Protein AF-A0A2M7AFJ8-F1 (afdb_monomer)

Structure (mmCIF, N/CA/C/O backbone):
data_AF-A0A2M7AFJ8-F1
#
_entry.id   AF-A0A2M7AFJ8-F1
#
loop_
_atom_site.group_PDB
_atom_site.id
_atom_site.type_symbol
_atom_site.label_atom_id
_atom_site.label_alt_id
_atom_site.label_comp_id
_atom_site.label_asym_id
_atom_site.label_entity_id
_atom_site.label_seq_id
_atom_site.pdbx_PDB_ins_code
_atom_site.Cartn_x
_atom_site.Cartn_y
_atom_site.Cartn_z
_atom_site.occupancy
_atom_site.B_iso_or_equiv
_atom_site.auth_seq_id
_atom_site.auth_comp_id
_atom_site.auth_asym_id
_atom_site.auth_atom_id
_atom_site.pdbx_PDB_model_num
ATOM 1 N N . MET A 1 1 ? 17.299 37.503 -51.288 1.00 49.75 1 MET A N 1
ATOM 2 C CA . MET A 1 1 ? 16.424 36.704 -50.391 1.00 49.75 1 MET A CA 1
ATOM 3 C C . MET A 1 1 ? 17.093 35.383 -49.958 1.00 49.75 1 MET A C 1
ATOM 5 O O . MET A 1 1 ? 16.537 34.314 -50.177 1.00 49.75 1 MET A O 1
ATOM 9 N N . ARG A 1 2 ? 18.296 35.423 -49.354 1.00 49.34 2 ARG A N 1
ATOM 10 C CA . ARG A 1 2 ? 19.061 34.216 -48.947 1.00 49.34 2 ARG A CA 1
ATOM 11 C C . ARG A 1 2 ? 19.264 34.057 -47.425 1.00 49.34 2 ARG A C 1
ATOM 13 O O . ARG A 1 2 ? 19.725 33.006 -47.011 1.00 49.34 2 ARG A O 1
ATOM 20 N N . GLY A 1 3 ? 18.865 35.042 -46.607 1.00 46.88 3 GLY A N 1
ATOM 21 C CA . GLY A 1 3 ? 19.026 35.018 -45.139 1.00 46.88 3 GLY A CA 1
ATOM 22 C C . GLY A 1 3 ? 17.812 34.535 -44.329 1.00 46.88 3 GLY A C 1
ATOM 23 O O . GLY A 1 3 ? 17.947 34.255 -43.146 1.00 46.88 3 GLY A O 1
ATOM 24 N N . LEU A 1 4 ? 16.628 34.401 -44.946 1.00 50.09 4 LEU A N 1
ATOM 25 C CA . LEU A 1 4 ? 15.419 33.954 -44.232 1.00 50.09 4 LEU A CA 1
ATOM 26 C C . LEU A 1 4 ? 15.397 32.429 -44.028 1.00 50.09 4 LEU A C 1
ATOM 28 O O . LEU A 1 4 ? 14.921 31.937 -43.012 1.00 50.09 4 LEU A O 1
ATOM 32 N N . LYS A 1 5 ? 15.970 31.675 -44.978 1.00 52.50 5 LYS A N 1
ATOM 33 C CA . LYS A 1 5 ? 16.019 30.204 -44.931 1.00 52.50 5 LYS A CA 1
ATOM 34 C C . LYS A 1 5 ? 17.071 29.683 -43.947 1.00 52.50 5 LYS A C 1
ATOM 36 O O . LYS A 1 5 ? 16.844 28.667 -43.305 1.00 52.50 5 LYS A O 1
ATOM 41 N N . THR A 1 6 ? 18.191 30.390 -43.795 1.00 55.41 6 THR A N 1
ATOM 42 C CA . THR A 1 6 ? 19.265 30.015 -42.861 1.00 55.41 6 THR A CA 1
ATOM 43 C C . THR A 1 6 ? 18.889 30.307 -41.409 1.00 55.41 6 THR A C 1
ATOM 45 O O . THR A 1 6 ? 19.220 29.520 -40.529 1.00 55.41 6 THR A O 1
ATOM 48 N N . SER A 1 7 ? 18.127 31.377 -41.159 1.00 54.97 7 SER A N 1
ATOM 49 C CA . SER A 1 7 ? 17.606 31.700 -39.825 1.00 54.97 7 SER A CA 1
ATOM 50 C C . SER A 1 7 ? 16.529 30.706 -39.359 1.00 54.97 7 SER A C 1
ATOM 52 O O . SER A 1 7 ? 16.523 30.314 -38.195 1.00 54.97 7 SER A O 1
ATOM 54 N N . PHE A 1 8 ? 15.690 30.204 -40.275 1.00 55.41 8 PHE A N 1
ATOM 55 C CA . PHE A 1 8 ? 14.671 29.194 -39.955 1.00 55.41 8 PHE A CA 1
ATOM 56 C C . PHE A 1 8 ? 15.277 27.818 -39.619 1.00 55.41 8 PHE A C 1
ATOM 58 O O . PHE A 1 8 ? 14.799 27.127 -38.723 1.00 55.41 8 PHE A O 1
ATOM 65 N N . ILE A 1 9 ? 16.374 27.444 -40.289 1.00 61.38 9 ILE A N 1
ATOM 66 C CA . ILE A 1 9 ? 17.113 26.200 -40.009 1.00 61.38 9 ILE A CA 1
ATOM 67 C C . ILE A 1 9 ? 17.796 26.260 -38.633 1.00 61.38 9 ILE A C 1
ATOM 69 O O . ILE A 1 9 ? 17.817 25.261 -37.918 1.00 61.38 9 ILE A O 1
ATOM 73 N N . LEU A 1 10 ? 18.291 27.433 -38.221 1.00 58.56 10 LEU A N 1
ATOM 74 C CA . LEU A 1 10 ? 18.936 27.605 -36.916 1.00 58.56 10 LEU A CA 1
ATOM 75 C C . LEU A 1 10 ? 17.944 27.457 -35.744 1.00 58.56 10 LEU A C 1
ATOM 77 O O . LEU A 1 10 ? 18.293 26.889 -34.714 1.00 58.56 10 LEU A O 1
ATOM 81 N N . ILE A 1 11 ? 16.700 27.919 -35.917 1.00 63.09 11 ILE A N 1
ATOM 82 C CA . ILE A 1 11 ? 15.635 27.823 -34.900 1.00 63.09 11 ILE A CA 1
ATOM 83 C C . ILE A 1 11 ? 15.147 26.379 -34.729 1.00 63.09 11 ILE A C 1
ATOM 85 O O . ILE A 1 11 ? 14.912 25.941 -33.606 1.00 63.09 11 ILE A O 1
ATOM 89 N N . ILE A 1 12 ? 15.052 25.612 -35.819 1.00 61.81 12 ILE A N 1
ATOM 90 C CA . ILE A 1 12 ? 14.662 24.194 -35.767 1.00 61.81 12 ILE A CA 1
ATOM 91 C C . ILE A 1 12 ? 15.733 23.350 -35.061 1.00 61.81 12 ILE A C 1
ATOM 93 O O . ILE A 1 12 ? 15.396 22.487 -34.255 1.00 61.81 12 ILE A O 1
ATOM 97 N N . ILE A 1 13 ? 17.018 23.632 -35.298 1.00 62.34 13 ILE A N 1
ATOM 98 C CA . ILE A 1 13 ? 18.123 22.950 -34.605 1.00 62.34 13 ILE A CA 1
ATOM 99 C C . ILE A 1 13 ? 18.127 23.287 -33.105 1.00 62.34 13 ILE A C 1
ATOM 101 O O . ILE A 1 13 ? 18.350 22.401 -32.283 1.00 62.34 13 ILE A O 1
ATOM 105 N N . LEU A 1 14 ? 17.812 24.534 -32.735 1.00 59.47 14 LEU A N 1
ATOM 106 C CA . LEU A 1 14 ? 17.709 24.944 -31.332 1.00 59.47 14 LEU A CA 1
ATOM 107 C C . LEU A 1 14 ? 16.513 24.284 -30.617 1.00 59.47 14 LEU A C 1
ATOM 109 O O . LEU A 1 14 ? 16.618 23.947 -29.443 1.00 59.47 14 LEU A O 1
ATOM 113 N N . PHE A 1 15 ? 15.406 24.040 -31.328 1.00 58.41 15 PHE A N 1
ATOM 114 C CA . PHE A 1 15 ? 14.217 23.381 -30.772 1.00 58.41 15 PHE A CA 1
ATOM 115 C C . PHE A 1 15 ? 14.416 21.870 -30.555 1.00 58.41 15 PHE A C 1
ATOM 117 O O . PHE A 1 15 ? 13.895 21.313 -29.593 1.00 58.41 15 PHE A O 1
ATOM 124 N N . ILE A 1 16 ? 15.221 21.208 -31.396 1.00 59.09 16 ILE A N 1
ATOM 125 C CA . ILE A 1 16 ? 15.557 19.780 -31.241 1.00 59.09 16 ILE A CA 1
ATOM 126 C C . ILE A 1 16 ? 16.505 19.552 -30.048 1.00 59.09 16 ILE A C 1
ATOM 128 O O . ILE A 1 16 ? 16.417 18.522 -29.388 1.00 59.09 16 ILE A O 1
ATOM 132 N N . LEU A 1 17 ? 17.357 20.528 -29.713 1.00 56.25 17 LEU A N 1
ATOM 133 C CA . LEU A 1 17 ? 18.251 20.474 -28.545 1.00 56.25 17 LEU A CA 1
ATOM 134 C C . LEU A 1 17 ? 17.549 20.741 -27.201 1.00 56.25 17 LEU A C 1
ATOM 136 O O . LEU A 1 17 ? 18.125 20.446 -26.158 1.00 56.25 17 LEU A O 1
ATOM 140 N N . SER A 1 18 ? 16.322 21.278 -27.206 1.00 48.44 18 SER A N 1
ATOM 141 C CA . SER A 1 18 ? 15.493 21.447 -25.999 1.00 48.44 18 SER A CA 1
ATOM 142 C C . SER A 1 18 ? 14.572 20.262 -25.713 1.00 48.44 18 SER A C 1
ATOM 144 O O . SER A 1 18 ? 13.866 20.279 -24.704 1.00 48.44 18 SER A O 1
ATOM 146 N N . LEU A 1 19 ? 14.590 19.219 -26.549 1.00 49.38 19 LEU A N 1
ATOM 147 C CA . LEU A 1 19 ? 14.061 17.925 -26.145 1.00 49.38 19 LEU A CA 1
ATOM 148 C C . LEU A 1 19 ? 15.091 17.314 -25.195 1.00 49.38 19 LEU A C 1
ATOM 150 O O . LEU A 1 19 ? 15.942 16.526 -25.603 1.00 49.38 19 LEU A O 1
ATOM 154 N N . SER A 1 20 ? 15.062 17.777 -23.943 1.00 44.75 20 SER A N 1
ATOM 155 C CA . SER A 1 20 ? 15.792 17.178 -22.840 1.00 44.75 20 SER A CA 1
ATOM 156 C C . SER A 1 20 ? 15.596 15.674 -22.931 1.00 44.75 20 SER A C 1
ATOM 158 O O . SER A 1 20 ? 14.515 15.148 -22.670 1.00 44.75 20 SER A O 1
ATOM 160 N N . ALA A 1 21 ? 16.664 14.983 -23.314 1.00 46.53 21 ALA A N 1
ATOM 161 C CA . ALA A 1 21 ? 16.929 13.683 -22.757 1.00 46.53 21 ALA A CA 1
ATOM 162 C C . ALA A 1 21 ? 17.028 13.923 -21.247 1.00 46.53 21 ALA A C 1
ATOM 164 O O . ALA A 1 21 ? 18.097 14.236 -20.723 1.00 46.53 21 ALA A O 1
ATOM 165 N N . GLU A 1 22 ? 15.882 13.875 -20.565 1.00 45.22 22 GLU A N 1
ATOM 166 C CA . GLU A 1 22 ? 15.846 13.501 -19.163 1.00 45.22 22 GLU A CA 1
ATOM 167 C C . GLU A 1 22 ? 16.600 12.175 -19.143 1.00 45.22 22 GLU A C 1
ATOM 169 O O . GLU A 1 22 ? 16.149 11.186 -19.726 1.00 45.22 22 GLU A O 1
ATOM 174 N N . GLY A 1 23 ? 17.845 12.226 -18.671 1.00 42.81 23 GLY A N 1
ATOM 175 C CA . GLY A 1 23 ? 18.753 11.104 -18.753 1.00 42.81 23 GLY A CA 1
ATOM 176 C C . GLY A 1 23 ? 18.062 9.884 -18.173 1.00 42.81 23 GLY A C 1
ATOM 177 O O . GLY A 1 23 ? 17.716 9.871 -16.992 1.00 42.81 23 GLY A O 1
ATOM 178 N N . ALA A 1 24 ? 17.887 8.861 -19.007 1.00 47.28 24 ALA A N 1
ATOM 179 C CA . ALA A 1 24 ? 17.803 7.493 -18.544 1.00 47.28 24 ALA A CA 1
ATOM 180 C C . ALA A 1 24 ? 19.132 7.214 -17.835 1.00 47.28 24 ALA A C 1
ATOM 182 O O . ALA A 1 24 ? 20.121 6.786 -18.429 1.00 47.28 24 ALA A O 1
ATOM 183 N N . ALA A 1 25 ? 19.193 7.586 -16.560 1.00 47.06 25 ALA A N 1
ATOM 184 C CA . ALA A 1 25 ? 20.193 7.078 -15.657 1.00 47.06 25 ALA A CA 1
ATOM 185 C C . ALA A 1 25 ? 19.822 5.612 -15.451 1.00 47.06 25 ALA A C 1
ATOM 187 O O . ALA A 1 25 ? 19.058 5.280 -14.545 1.00 47.06 25 ALA A O 1
ATOM 188 N N . GLY A 1 26 ? 20.313 4.762 -16.357 1.00 65.12 26 GLY A N 1
ATOM 189 C CA . GLY A 1 26 ? 20.300 3.318 -16.190 1.00 65.12 26 GLY A CA 1
ATOM 190 C C . GLY A 1 26 ? 20.809 3.007 -14.789 1.00 65.12 26 GLY A C 1
ATOM 191 O O . GLY A 1 26 ? 21.914 3.392 -14.400 1.00 65.12 26 GLY A O 1
ATOM 192 N N . GLY A 1 27 ? 19.941 2.406 -13.994 1.00 83.00 27 GLY A N 1
ATOM 193 C CA . GLY A 1 27 ? 20.118 2.259 -12.565 1.00 83.00 27 GLY A CA 1
ATOM 194 C C . GLY A 1 27 ? 18.996 1.409 -12.000 1.00 83.00 27 GLY A C 1
ATOM 195 O O . GLY A 1 27 ? 18.002 1.127 -12.670 1.00 83.00 27 GLY A O 1
ATOM 196 N N . LYS A 1 28 ? 19.169 0.975 -10.758 1.00 89.75 28 LYS A N 1
ATOM 197 C CA . LYS A 1 28 ? 18.198 0.123 -10.078 1.00 89.75 28 LYS A CA 1
ATOM 198 C C . LYS A 1 28 ? 17.314 0.945 -9.155 1.00 89.75 28 LYS A C 1
ATOM 200 O O . LYS A 1 28 ? 17.718 2.000 -8.675 1.00 89.75 28 LYS A O 1
ATOM 205 N N . VAL A 1 29 ? 16.126 0.432 -8.864 1.00 90.12 29 VAL A N 1
ATOM 206 C CA . VAL A 1 29 ? 15.298 0.960 -7.777 1.00 90.12 29 VAL A CA 1
ATOM 207 C C . VAL A 1 29 ? 15.994 0.659 -6.447 1.00 90.12 29 VAL A C 1
ATOM 209 O O . VAL A 1 29 ? 16.144 -0.503 -6.071 1.00 90.12 29 VAL A O 1
ATOM 212 N N . GLU A 1 30 ? 16.415 1.696 -5.728 1.00 91.25 30 GLU A N 1
ATOM 213 C CA . GLU A 1 30 ? 17.154 1.566 -4.464 1.00 91.25 30 GLU A CA 1
ATOM 214 C C . GLU A 1 30 ? 16.239 1.662 -3.244 1.00 91.25 30 GLU A C 1
ATOM 216 O O . GLU A 1 30 ? 16.486 1.036 -2.213 1.00 91.25 30 GLU A O 1
ATOM 221 N N . LYS A 1 31 ? 15.190 2.483 -3.338 1.00 92.06 31 LYS A N 1
ATOM 222 C CA . LYS A 1 31 ? 14.264 2.755 -2.237 1.00 92.06 31 LYS A CA 1
ATOM 223 C C . LYS A 1 31 ? 12.845 2.908 -2.739 1.00 92.06 31 LYS A C 1
ATOM 225 O O . LYS A 1 31 ? 12.609 3.323 -3.871 1.00 92.06 31 LYS A O 1
ATOM 230 N N . ILE A 1 32 ? 11.902 2.617 -1.847 1.00 93.50 32 ILE A N 1
ATOM 231 C CA . ILE A 1 32 ? 10.478 2.795 -2.106 1.00 93.50 32 ILE A CA 1
ATOM 232 C C . ILE A 1 32 ? 9.858 3.677 -1.038 1.00 93.50 32 ILE A C 1
ATOM 234 O O . ILE A 1 32 ? 9.979 3.429 0.166 1.00 93.50 32 ILE A O 1
ATOM 238 N N . LYS A 1 33 ? 9.150 4.692 -1.516 1.00 95.06 33 LYS A N 1
ATOM 239 C CA . LYS A 1 33 ? 8.330 5.601 -0.730 1.00 95.06 33 LYS A CA 1
ATOM 240 C C . LYS A 1 33 ? 6.865 5.417 -1.111 1.00 95.06 33 LYS A C 1
ATOM 242 O O . LYS A 1 33 ? 6.548 5.123 -2.262 1.00 95.06 33 LYS A O 1
ATOM 247 N N . VAL A 1 34 ? 5.967 5.593 -0.148 1.00 94.69 34 VAL A N 1
ATOM 248 C CA . VAL A 1 34 ? 4.521 5.520 -0.375 1.00 94.69 34 VAL A CA 1
ATOM 249 C C . VAL A 1 34 ? 3.894 6.844 0.027 1.00 94.69 34 VAL A C 1
ATOM 251 O O . VAL A 1 34 ? 4.014 7.262 1.177 1.00 94.69 34 VAL A O 1
ATOM 254 N N . ASP A 1 35 ? 3.194 7.461 -0.917 1.00 94.81 35 ASP A N 1
ATOM 255 C CA . ASP A 1 35 ? 2.414 8.669 -0.690 1.00 94.81 35 ASP A CA 1
ATOM 256 C C . ASP A 1 35 ? 0.931 8.296 -0.711 1.00 94.81 35 ASP A C 1
ATOM 258 O O . ASP A 1 35 ? 0.391 7.897 -1.743 1.00 94.81 35 ASP A O 1
ATOM 262 N N . LEU A 1 36 ? 0.273 8.407 0.444 1.00 93.44 36 LEU A N 1
ATOM 263 C CA . LEU A 1 36 ? -1.132 8.047 0.607 1.00 93.44 36 LEU A CA 1
ATOM 264 C C . LEU A 1 36 ? -2.026 9.289 0.609 1.00 93.44 36 LEU A C 1
ATOM 266 O O . LEU A 1 36 ? -1.947 10.118 1.520 1.00 93.44 36 LEU A O 1
ATOM 270 N N . THR A 1 37 ? -2.937 9.345 -0.356 1.00 93.12 37 THR A N 1
ATOM 271 C CA . THR A 1 37 ? -4.031 10.315 -0.423 1.00 93.12 37 THR A CA 1
ATOM 272 C C . THR A 1 37 ? -5.332 9.626 -0.032 1.00 93.12 37 THR A C 1
ATOM 274 O O . THR A 1 37 ? -5.676 8.580 -0.577 1.00 93.12 37 THR A O 1
ATOM 277 N N . VAL A 1 38 ? -6.064 10.205 0.918 1.00 90.69 38 VAL A N 1
ATOM 278 C CA . VAL A 1 38 ? -7.377 9.703 1.341 1.00 90.69 38 VAL A CA 1
ATOM 279 C C . VAL A 1 38 ? -8.439 10.692 0.886 1.00 90.69 38 VAL A C 1
ATOM 281 O O . VAL A 1 38 ? -8.373 11.872 1.226 1.00 90.69 38 VAL A O 1
ATOM 284 N N . LEU A 1 39 ? -9.400 10.210 0.107 1.00 87.88 39 LEU A N 1
ATOM 285 C CA . LEU A 1 39 ? -10.560 10.957 -0.352 1.00 87.88 39 LEU A CA 1
ATOM 286 C C . LEU A 1 39 ? -11.739 10.738 0.601 1.00 87.88 39 LEU A C 1
ATOM 288 O O . LEU A 1 39 ? -11.977 9.625 1.073 1.00 87.88 39 LEU A O 1
ATOM 292 N N . GLY A 1 40 ? -12.511 11.800 0.829 1.00 81.50 40 GLY A N 1
ATOM 293 C CA . GLY A 1 40 ? -13.708 11.776 1.669 1.00 81.50 40 GLY A CA 1
ATOM 294 C C . GLY A 1 40 ? -13.495 12.362 3.065 1.00 81.50 40 GLY A C 1
ATOM 295 O O . GLY A 1 40 ? -12.444 12.909 3.390 1.00 81.50 40 GLY A O 1
ATOM 296 N N . THR A 1 41 ? -14.544 12.289 3.884 1.00 70.38 41 THR A N 1
ATOM 297 C CA . THR A 1 41 ? -14.580 12.881 5.233 1.00 70.38 41 THR A CA 1
ATOM 298 C C . THR A 1 41 ? -14.117 11.919 6.325 1.00 70.38 41 THR A C 1
ATOM 300 O O . THR A 1 41 ? -13.710 12.359 7.399 1.00 70.38 41 THR A O 1
ATOM 303 N N . GLN A 1 42 ? -14.154 10.610 6.065 1.00 72.81 42 GLN A N 1
ATOM 304 C CA . GLN A 1 42 ? -13.695 9.585 6.996 1.00 72.81 42 GLN A CA 1
ATOM 305 C C . GLN A 1 42 ? -12.224 9.264 6.743 1.00 72.81 42 GLN A C 1
ATOM 307 O O . GLN A 1 42 ? -11.871 8.522 5.828 1.00 72.81 42 GLN A O 1
ATOM 312 N N . LEU A 1 43 ? -11.363 9.838 7.578 1.00 78.69 43 LEU A N 1
ATOM 313 C CA . LEU A 1 43 ? -9.934 9.566 7.557 1.00 78.69 43 LEU A CA 1
ATOM 314 C C . LEU A 1 43 ? -9.621 8.323 8.408 1.00 78.69 43 LEU A C 1
ATOM 316 O O . LEU A 1 43 ? -10.167 8.191 9.507 1.00 78.69 43 LEU A O 1
ATOM 320 N N . PRO A 1 44 ? -8.731 7.423 7.947 1.00 82.06 44 PRO A N 1
ATOM 321 C CA . PRO A 1 44 ? -8.246 6.323 8.769 1.00 82.06 44 PRO A CA 1
ATOM 322 C C . PRO A 1 44 ? -7.572 6.860 10.032 1.00 82.06 44 PRO A C 1
ATOM 324 O O . PRO A 1 44 ? -6.931 7.915 10.011 1.00 82.06 44 PRO A O 1
ATOM 327 N N . SER A 1 45 ? -7.655 6.096 11.124 1.00 83.81 45 SER A N 1
ATOM 328 C CA . SER A 1 45 ? -6.864 6.399 12.316 1.00 83.81 45 SER A CA 1
ATOM 329 C C . SER A 1 45 ? -5.362 6.389 11.974 1.00 83.81 45 SER A C 1
ATOM 331 O O . SER A 1 45 ? -4.948 5.683 11.045 1.00 83.81 45 SER A O 1
ATOM 333 N N . PRO A 1 46 ? -4.514 7.129 12.712 1.00 85.19 46 PRO A N 1
ATOM 334 C CA . PRO A 1 46 ? -3.077 7.190 12.433 1.00 85.19 46 PRO A CA 1
ATOM 335 C C . PRO A 1 46 ? -2.415 5.805 12.362 1.00 85.19 46 PRO A C 1
ATOM 337 O O . PRO A 1 46 ? -1.627 5.545 11.459 1.00 85.19 46 PRO A O 1
ATOM 340 N N . VAL A 1 47 ? -2.820 4.891 13.251 1.00 84.75 47 VAL A N 1
ATOM 341 C CA . VAL A 1 47 ? -2.318 3.508 13.304 1.00 84.75 47 VAL A CA 1
ATOM 342 C C . VAL A 1 47 ? -2.693 2.722 12.045 1.00 84.75 47 VAL A C 1
ATOM 344 O O . VAL A 1 47 ? -1.880 1.975 11.507 1.00 84.75 47 VAL A O 1
ATOM 347 N N . VAL A 1 48 ? -3.923 2.889 11.548 1.00 85.25 48 VAL A N 1
ATOM 348 C CA . VAL A 1 48 ? -4.363 2.245 10.302 1.00 85.25 48 VAL A CA 1
ATOM 349 C C . VAL A 1 48 ? -3.599 2.826 9.114 1.00 85.25 48 VAL A C 1
ATOM 351 O O . VAL A 1 48 ? -3.117 2.070 8.276 1.00 85.25 48 VAL A O 1
ATOM 354 N N . LYS A 1 49 ? -3.411 4.150 9.069 1.00 89.12 49 LYS A N 1
ATOM 355 C CA . LYS A 1 49 ? -2.651 4.828 8.010 1.00 89.12 49 LYS A CA 1
ATOM 356 C C . LYS A 1 49 ? -1.214 4.306 7.907 1.00 89.12 49 LYS A C 1
ATOM 358 O O . LYS A 1 49 ? -0.743 4.021 6.809 1.00 89.12 49 LYS A O 1
ATOM 363 N N . GLU A 1 50 ? -0.536 4.162 9.040 1.00 89.81 50 GLU A N 1
ATOM 364 C CA . GLU A 1 50 ? 0.834 3.648 9.107 1.00 89.81 50 GLU A CA 1
ATOM 365 C C . GLU A 1 50 ? 0.914 2.196 8.623 1.00 89.81 50 GLU A C 1
ATOM 367 O O . GLU A 1 50 ? 1.727 1.878 7.756 1.00 89.81 50 GLU A O 1
ATOM 372 N N . ARG A 1 51 ? -0.017 1.339 9.064 1.00 88.75 51 ARG A N 1
ATOM 373 C CA . ARG A 1 51 ? -0.108 -0.050 8.583 1.00 88.75 51 ARG A CA 1
ATOM 374 C C . ARG A 1 51 ? -0.351 -0.149 7.080 1.00 88.75 51 ARG A C 1
ATOM 376 O O . ARG A 1 51 ? 0.224 -1.029 6.439 1.00 88.75 51 ARG A O 1
ATOM 383 N N . ILE A 1 52 ? -1.183 0.730 6.514 1.00 90.25 52 ILE A N 1
ATOM 384 C CA . ILE A 1 52 ? -1.398 0.803 5.062 1.00 90.25 52 ILE A CA 1
ATOM 385 C C . ILE A 1 52 ? -0.071 1.129 4.376 1.00 90.25 52 ILE A C 1
ATOM 387 O O . ILE A 1 52 ? 0.375 0.367 3.524 1.00 90.25 52 ILE A O 1
ATOM 391 N N . ILE A 1 53 ? 0.596 2.209 4.787 1.00 92.00 53 ILE A N 1
ATOM 392 C CA . ILE A 1 53 ? 1.870 2.649 4.202 1.00 92.00 53 ILE A CA 1
ATOM 393 C C . ILE A 1 53 ? 2.921 1.533 4.256 1.00 92.00 53 ILE A C 1
ATOM 395 O O . ILE A 1 53 ? 3.529 1.222 3.233 1.00 92.00 53 ILE A O 1
ATOM 399 N N . GLU A 1 54 ? 3.104 0.885 5.407 1.00 91.19 54 GLU A N 1
ATOM 400 C CA . GLU A 1 54 ? 4.062 -0.216 5.559 1.00 91.19 54 GLU A CA 1
ATOM 401 C C . GLU A 1 54 ? 3.728 -1.424 4.681 1.00 91.19 54 GLU A C 1
ATOM 403 O O . GLU A 1 54 ? 4.624 -2.029 4.090 1.00 91.19 54 GLU A O 1
ATOM 408 N N . SER A 1 55 ? 2.447 -1.785 4.581 1.00 89.62 55 SER A N 1
ATOM 409 C CA . SER A 1 55 ? 2.007 -2.933 3.782 1.00 89.62 55 SER A CA 1
ATOM 410 C C . SER A 1 55 ? 2.263 -2.693 2.297 1.00 89.62 55 SER A C 1
ATOM 412 O O . SER A 1 55 ? 2.859 -3.532 1.623 1.00 89.62 55 SER A O 1
ATOM 414 N N . ILE A 1 56 ? 1.878 -1.515 1.802 1.00 91.69 56 ILE A N 1
ATOM 415 C CA . ILE A 1 56 ? 2.096 -1.108 0.412 1.00 91.69 56 ILE A CA 1
ATOM 416 C C . ILE A 1 56 ? 3.588 -1.027 0.108 1.00 91.69 56 ILE A C 1
ATOM 418 O O . ILE A 1 56 ? 4.030 -1.532 -0.924 1.00 91.69 56 ILE A O 1
ATOM 422 N N . LYS A 1 57 ? 4.376 -0.466 1.032 1.00 92.94 57 LYS A N 1
ATOM 423 C CA . LYS A 1 57 ? 5.830 -0.389 0.902 1.00 92.94 57 LYS A CA 1
ATOM 424 C C . LYS A 1 57 ? 6.438 -1.782 0.750 1.00 92.94 57 LYS A C 1
ATOM 426 O O . LYS A 1 57 ? 7.155 -2.004 -0.215 1.00 92.94 57 LYS A O 1
ATOM 431 N N . LYS A 1 58 ? 6.090 -2.738 1.618 1.00 91.94 58 LYS A N 1
ATOM 432 C CA . LYS A 1 58 ? 6.597 -4.122 1.544 1.00 91.94 58 LYS A CA 1
ATOM 433 C C . LYS A 1 58 ? 6.216 -4.829 0.243 1.00 91.94 58 LYS A C 1
ATOM 435 O O . LYS A 1 58 ? 7.025 -5.568 -0.315 1.00 91.94 58 LYS A O 1
ATOM 440 N N . VAL A 1 59 ? 4.990 -4.626 -0.245 1.00 90.88 59 VAL A N 1
ATOM 441 C CA . VAL A 1 59 ? 4.554 -5.203 -1.529 1.00 90.88 59 VAL A CA 1
ATOM 442 C C . VAL A 1 59 ? 5.324 -4.577 -2.690 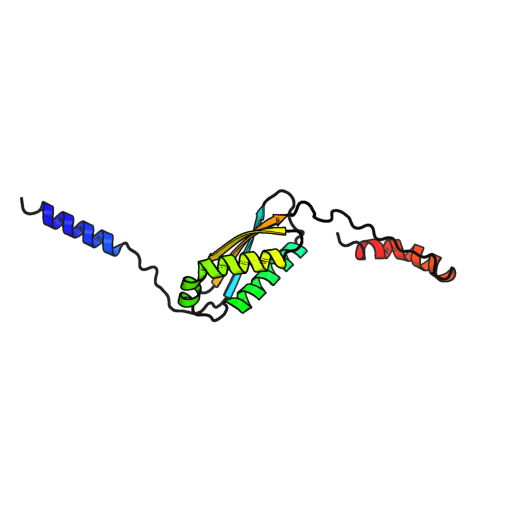1.00 90.88 59 VAL A C 1
ATOM 444 O O . VAL A 1 59 ? 5.804 -5.304 -3.558 1.00 90.88 59 VAL A O 1
ATOM 447 N N . GLY A 1 60 ? 5.496 -3.254 -2.678 1.00 90.06 60 GLY A N 1
ATOM 448 C CA . GLY A 1 60 ? 6.331 -2.543 -3.640 1.00 90.06 60 GLY A CA 1
ATOM 449 C C . GLY A 1 60 ? 7.773 -3.046 -3.618 1.00 90.06 60 GLY A C 1
ATOM 450 O O . GLY A 1 60 ? 8.323 -3.361 -4.669 1.00 90.06 60 GLY A O 1
ATOM 451 N N . GLU A 1 61 ? 8.364 -3.196 -2.430 1.00 92.94 61 GLU A N 1
ATOM 452 C CA . GLU A 1 61 ? 9.753 -3.643 -2.263 1.00 92.94 61 GLU A CA 1
ATOM 453 C C . GLU A 1 61 ? 9.937 -5.023 -2.880 1.00 92.94 61 GLU A C 1
ATOM 455 O O . GLU A 1 61 ? 10.830 -5.244 -3.690 1.00 92.94 61 GLU A O 1
ATOM 460 N N . ARG A 1 62 ? 9.010 -5.936 -2.600 1.00 90.56 62 ARG A N 1
ATOM 461 C CA . ARG A 1 62 ? 9.043 -7.276 -3.180 1.00 90.56 62 ARG A CA 1
ATOM 462 C C . ARG A 1 62 ? 8.869 -7.290 -4.702 1.00 90.56 62 ARG A C 1
ATOM 464 O O . ARG A 1 62 ? 9.349 -8.213 -5.356 1.00 90.56 62 ARG A O 1
ATOM 471 N N . ALA A 1 63 ? 8.142 -6.328 -5.260 1.00 88.69 63 ALA A N 1
ATOM 472 C CA . ALA A 1 63 ? 7.838 -6.294 -6.683 1.00 88.69 63 ALA A CA 1
ATOM 473 C C . ALA A 1 63 ? 8.976 -5.686 -7.517 1.00 88.69 63 ALA A C 1
ATOM 475 O O . ALA A 1 63 ? 9.320 -6.246 -8.561 1.00 88.69 63 ALA A O 1
ATOM 476 N N . ILE A 1 64 ? 9.541 -4.556 -7.073 1.00 91.44 64 ILE A N 1
ATOM 477 C CA . ILE A 1 64 ? 10.406 -3.711 -7.911 1.00 91.44 64 ILE A CA 1
ATOM 478 C C . ILE A 1 64 ? 11.727 -3.273 -7.272 1.00 91.44 64 ILE A C 1
ATOM 480 O O . ILE A 1 64 ? 12.525 -2.660 -7.973 1.00 91.44 64 ILE A O 1
ATOM 484 N N . LEU A 1 65 ? 12.002 -3.570 -5.997 1.00 91.94 65 LEU A N 1
ATOM 485 C CA . LEU A 1 65 ? 13.303 -3.237 -5.399 1.00 91.94 65 LEU A CA 1
ATOM 486 C C . LEU A 1 65 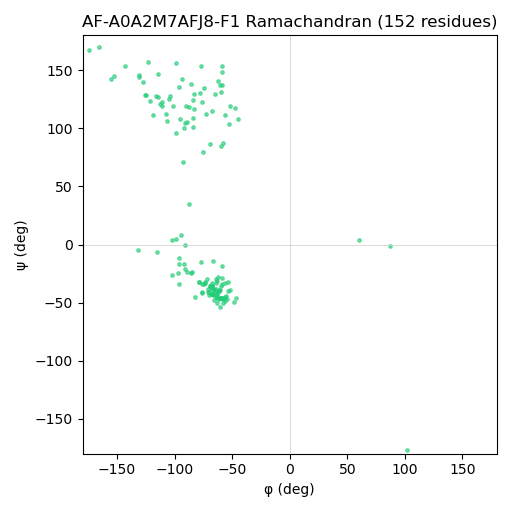? 14.432 -3.976 -6.130 1.00 91.94 65 LEU A C 1
ATOM 488 O O . LEU A 1 65 ? 14.267 -5.129 -6.526 1.00 91.94 65 LEU A O 1
ATOM 492 N N . GLU A 1 66 ? 15.565 -3.301 -6.323 1.00 90.00 66 GLU A N 1
ATOM 493 C CA . GLU A 1 66 ? 16.747 -3.791 -7.052 1.00 90.00 66 GLU A CA 1
ATOM 494 C C . GLU A 1 66 ? 16.515 -4.150 -8.531 1.00 90.00 66 GLU A C 1
ATOM 496 O O . GLU A 1 66 ? 17.446 -4.617 -9.203 1.00 90.00 66 GLU A O 1
ATOM 501 N N . ARG A 1 67 ? 15.307 -3.918 -9.060 1.00 89.69 67 ARG A N 1
ATOM 502 C CA . ARG A 1 67 ? 15.026 -4.067 -10.488 1.00 89.69 67 ARG A CA 1
ATOM 503 C C . ARG A 1 67 ? 15.554 -2.887 -11.274 1.00 89.69 67 ARG A C 1
ATOM 505 O O . ARG A 1 67 ? 15.681 -1.781 -10.748 1.00 89.69 67 ARG A O 1
ATOM 512 N N . ASP A 1 68 ? 15.849 -3.154 -12.538 1.00 92.75 68 ASP A N 1
ATOM 513 C CA . ASP A 1 68 ? 16.268 -2.132 -13.479 1.00 92.75 68 ASP A CA 1
ATOM 514 C C . ASP A 1 68 ? 15.129 -1.129 -13.715 1.00 92.75 68 ASP A C 1
ATOM 516 O O . ASP A 1 68 ? 13.984 -1.517 -13.959 1.00 92.75 68 ASP A O 1
ATOM 520 N N . MET A 1 69 ? 15.429 0.163 -13.596 1.00 91.38 69 MET A N 1
ATOM 521 C CA . MET A 1 69 ? 14.425 1.214 -13.743 1.00 91.38 69 MET A CA 1
ATOM 522 C C . MET A 1 69 ? 13.816 1.246 -15.152 1.00 91.38 69 MET A C 1
ATOM 524 O O . MET A 1 69 ? 12.629 1.544 -15.274 1.00 91.38 69 MET A O 1
ATOM 528 N N . GLU A 1 70 ? 14.564 0.887 -16.198 1.00 90.00 70 GLU A N 1
ATOM 529 C CA . GLU A 1 70 ? 14.051 0.821 -17.571 1.00 90.00 70 GLU A CA 1
ATOM 530 C C . GLU A 1 70 ? 13.090 -0.362 -17.741 1.00 90.00 70 GLU A C 1
ATOM 532 O O . GLU A 1 70 ? 12.022 -0.213 -18.339 1.00 90.00 70 GLU A O 1
ATOM 537 N N . GLU A 1 71 ? 13.411 -1.521 -17.151 1.00 89.31 71 GLU A N 1
ATOM 538 C CA . GLU A 1 71 ? 12.511 -2.685 -17.129 1.00 89.31 71 GLU A CA 1
ATOM 539 C C . GLU A 1 71 ? 11.184 -2.337 -16.447 1.00 89.31 71 GLU A C 1
ATOM 541 O O . GLU A 1 71 ? 10.108 -2.637 -16.972 1.00 89.31 71 GLU A O 1
ATOM 546 N N . VAL A 1 72 ? 11.254 -1.667 -15.293 1.00 89.69 72 VAL A N 1
ATOM 547 C CA . VAL A 1 72 ? 10.067 -1.272 -14.529 1.00 89.69 72 VAL A CA 1
ATOM 548 C C . VAL A 1 72 ? 9.265 -0.194 -15.268 1.00 89.69 72 VAL A C 1
ATOM 550 O O . VAL A 1 72 ? 8.035 -0.268 -15.273 1.00 89.69 72 VAL A O 1
ATOM 553 N N . GLU A 1 73 ? 9.911 0.764 -15.945 1.00 91.88 73 GLU A N 1
ATOM 554 C CA . GLU A 1 73 ? 9.217 1.802 -16.725 1.00 91.88 73 GLU A CA 1
ATOM 555 C C . GLU A 1 73 ? 8.480 1.199 -17.930 1.00 91.88 73 GLU A C 1
ATOM 557 O O . GLU A 1 73 ? 7.326 1.555 -18.177 1.00 91.88 73 GLU A O 1
ATOM 562 N N . MET A 1 74 ? 9.063 0.203 -18.612 1.00 91.06 74 MET A N 1
ATOM 563 C CA . MET A 1 74 ? 8.401 -0.500 -19.722 1.00 91.06 74 MET A CA 1
ATOM 564 C C . MET A 1 74 ? 7.093 -1.186 -19.308 1.00 91.06 74 MET A C 1
ATOM 566 O O . MET A 1 74 ? 6.136 -1.229 -20.085 1.00 91.06 74 MET A O 1
ATOM 570 N N . VAL A 1 75 ? 7.027 -1.725 -18.086 1.00 92.31 75 VAL A N 1
ATOM 571 C CA . VAL A 1 75 ? 5.841 -2.439 -17.580 1.00 92.31 75 VAL A CA 1
ATOM 572 C C . VAL A 1 75 ? 4.988 -1.606 -16.628 1.00 92.31 75 VAL A C 1
ATOM 574 O O . VAL A 1 75 ? 3.987 -2.109 -16.116 1.00 92.31 75 VAL A O 1
ATOM 577 N N . LYS A 1 76 ? 5.330 -0.335 -16.411 1.00 92.94 76 LYS A N 1
ATOM 578 C CA . LYS A 1 76 ? 4.728 0.550 -15.406 1.00 92.94 76 LYS A CA 1
ATOM 579 C C . LYS A 1 76 ? 3.207 0.547 -15.410 1.00 92.94 76 LYS A C 1
ATOM 581 O O . LYS A 1 76 ? 2.594 0.348 -14.369 1.00 92.94 76 LYS A O 1
ATOM 586 N N . VAL A 1 77 ? 2.582 0.716 -16.574 1.00 92.75 77 VAL A N 1
ATOM 587 C CA . VAL A 1 77 ? 1.112 0.769 -16.688 1.00 92.75 77 VAL A CA 1
ATOM 588 C C . VAL A 1 77 ? 0.470 -0.561 -16.283 1.00 92.75 77 VAL A C 1
ATOM 590 O O . VAL A 1 77 ? -0.589 -0.590 -15.654 1.00 92.75 77 VAL A O 1
ATOM 593 N N . SER A 1 78 ? 1.101 -1.680 -16.634 1.00 93.56 78 SER A N 1
ATOM 594 C CA . SER A 1 78 ? 0.645 -3.010 -16.225 1.00 93.56 78 SER A CA 1
ATOM 595 C C . SER A 1 78 ? 0.860 -3.223 -14.728 1.00 93.56 78 SER A C 1
ATOM 597 O O . SER A 1 78 ? -0.024 -3.747 -14.053 1.00 93.56 78 SER A O 1
ATOM 599 N N . LEU A 1 79 ? 1.995 -2.766 -14.199 1.00 92.69 79 LEU A N 1
ATOM 600 C CA . LEU A 1 79 ? 2.322 -2.834 -12.781 1.00 92.69 79 LEU A CA 1
ATOM 601 C C . LEU A 1 79 ? 1.347 -2.008 -11.932 1.00 92.69 79 LEU A C 1
ATOM 603 O O . LEU A 1 79 ? 0.844 -2.522 -10.940 1.00 92.69 79 LEU A O 1
ATOM 607 N N . GLU A 1 80 ? 1.006 -0.785 -12.350 1.00 95.12 80 GLU A N 1
ATOM 608 C CA . GLU A 1 80 ? -0.004 0.069 -11.705 1.00 95.12 80 GLU A CA 1
ATOM 609 C C . GLU A 1 80 ? -1.359 -0.648 -11.595 1.00 95.12 80 GLU A C 1
ATOM 611 O O . GLU A 1 80 ? -1.970 -0.656 -10.527 1.00 95.12 80 GLU A O 1
ATOM 616 N N . LYS A 1 81 ? -1.801 -1.333 -12.660 1.00 94.06 81 LYS A N 1
ATOM 617 C CA . LYS A 1 81 ? -3.049 -2.120 -12.654 1.00 94.06 81 LYS A CA 1
ATOM 618 C C . LYS A 1 81 ? -2.979 -3.326 -11.720 1.00 94.06 81 LYS A C 1
ATOM 620 O O . LYS A 1 81 ? -3.942 -3.616 -11.010 1.00 94.06 81 LYS A O 1
ATOM 625 N N . VAL A 1 82 ? -1.853 -4.042 -11.725 1.00 93.56 82 VAL A N 1
ATOM 626 C CA . VAL A 1 82 ? -1.636 -5.183 -10.825 1.00 93.56 82 VAL A CA 1
ATOM 627 C C . VAL A 1 82 ? -1.642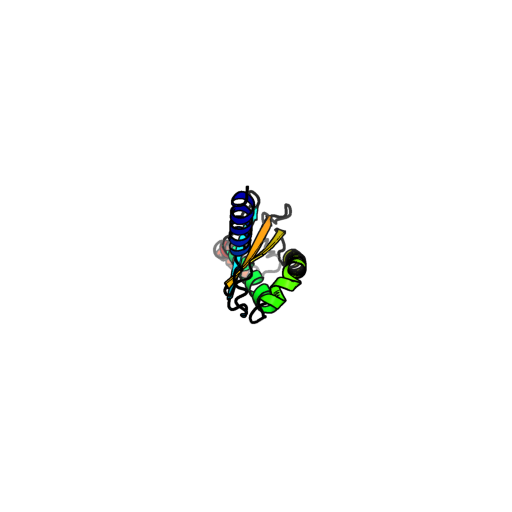 -4.710 -9.377 1.00 93.56 82 VAL A C 1
ATOM 629 O O . VAL A 1 82 ? -2.335 -5.299 -8.554 1.00 93.56 82 VAL A O 1
ATOM 632 N N . PHE A 1 83 ? -0.937 -3.623 -9.073 1.00 93.75 83 PHE A N 1
ATOM 633 C CA . PHE A 1 83 ? -0.924 -3.013 -7.750 1.00 93.75 83 PHE A CA 1
ATOM 634 C C . PHE A 1 83 ? -2.315 -2.567 -7.328 1.00 93.75 83 PHE A C 1
ATOM 636 O O . PHE A 1 83 ? -2.737 -2.919 -6.236 1.00 93.75 83 PHE A O 1
ATOM 643 N N . GLN A 1 84 ? -3.071 -1.890 -8.192 1.00 94.00 84 GLN A N 1
ATOM 644 C CA . GLN A 1 84 ? -4.446 -1.506 -7.881 1.00 94.00 84 GLN A CA 1
ATOM 645 C C . GLN A 1 84 ? -5.303 -2.720 -7.508 1.00 94.00 84 GLN A C 1
ATOM 647 O O . GLN A 1 84 ? -6.008 -2.684 -6.499 1.00 94.00 84 GLN A O 1
ATOM 652 N N . LYS A 1 85 ? -5.203 -3.817 -8.268 1.00 91.56 85 LYS A N 1
ATOM 653 C CA . LYS A 1 85 ? -5.929 -5.055 -7.965 1.00 91.56 85 LYS A CA 1
ATOM 654 C C . LYS A 1 85 ? -5.489 -5.661 -6.632 1.00 91.56 85 LYS A C 1
ATOM 656 O O . LYS A 1 85 ? -6.329 -5.941 -5.788 1.00 91.56 85 LYS A O 1
ATOM 661 N N . VAL A 1 86 ? -4.183 -5.829 -6.425 1.00 91.00 86 VAL A N 1
ATOM 662 C CA . VAL A 1 86 ? -3.630 -6.399 -5.187 1.00 91.00 86 VAL A CA 1
ATOM 663 C C . VAL A 1 86 ? -4.021 -5.552 -3.978 1.00 91.00 86 VAL A C 1
ATOM 665 O O . VAL A 1 86 ? -4.472 -6.096 -2.977 1.00 9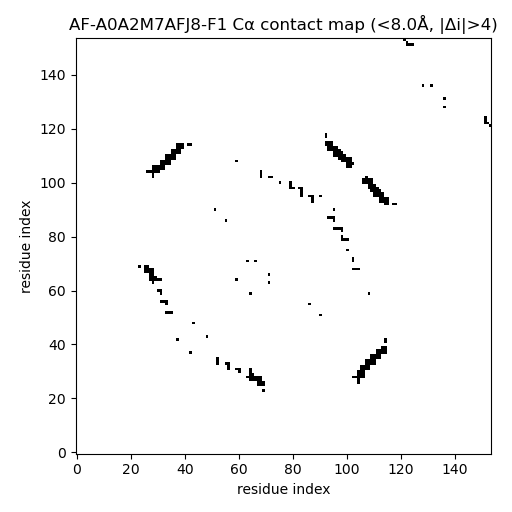1.00 86 VAL A O 1
ATOM 668 N N . PHE A 1 87 ? -3.896 -4.229 -4.071 1.00 90.56 87 PHE A N 1
ATOM 669 C CA . PHE A 1 87 ? -4.207 -3.304 -2.984 1.00 90.56 87 PHE A CA 1
ATOM 670 C C . PHE A 1 87 ? -5.696 -3.264 -2.657 1.00 90.56 87 PHE A C 1
ATOM 672 O O . PHE A 1 87 ? -6.041 -3.199 -1.483 1.00 90.56 87 PHE A O 1
ATOM 679 N N . THR A 1 88 ? -6.568 -3.378 -3.659 1.00 89.50 88 THR A N 1
ATOM 680 C CA . THR A 1 88 ? -8.018 -3.489 -3.435 1.00 89.50 88 THR A CA 1
ATOM 681 C C . THR A 1 88 ? -8.369 -4.735 -2.618 1.00 89.50 88 THR A C 1
ATOM 683 O O . THR A 1 88 ? -9.210 -4.663 -1.732 1.00 89.50 88 THR A O 1
ATOM 686 N N . GLU A 1 89 ? -7.692 -5.860 -2.862 1.00 85.75 89 GLU A N 1
ATOM 687 C CA . GLU A 1 89 ? -7.927 -7.108 -2.120 1.00 85.75 89 GLU A CA 1
ATOM 688 C C . GLU A 1 89 ? -7.366 -7.067 -0.687 1.00 85.75 89 GLU A C 1
ATOM 690 O O . GLU A 1 89 ? -7.939 -7.671 0.218 1.00 85.75 89 GLU A O 1
ATOM 695 N N . VAL A 1 90 ? -6.246 -6.367 -0.447 1.00 83.94 90 VAL A N 1
ATOM 696 C CA . VAL A 1 90 ? -5.617 -6.333 0.890 1.00 83.94 90 VAL A CA 1
ATOM 697 C C . VAL A 1 90 ? -6.127 -5.210 1.797 1.00 83.94 90 VAL A C 1
ATOM 699 O O . VAL A 1 90 ? -6.019 -5.323 3.018 1.00 83.94 90 VAL A O 1
ATOM 702 N N . LEU A 1 91 ? -6.670 -4.123 1.241 1.00 85.62 91 LEU A N 1
ATOM 703 C CA . LEU A 1 91 ? -7.144 -2.965 2.005 1.00 85.62 91 LEU A CA 1
ATOM 704 C C . LEU A 1 91 ? -8.636 -3.072 2.336 1.00 85.62 91 LEU A C 1
ATOM 706 O O . LEU A 1 91 ? -9.465 -2.320 1.833 1.00 85.62 91 LEU A O 1
ATOM 710 N N . VAL A 1 92 ? -8.977 -3.988 3.240 1.00 80.69 92 VAL A N 1
ATOM 711 C CA . VAL A 1 92 ? -10.359 -4.162 3.711 1.00 80.69 92 VAL A CA 1
ATOM 712 C C . VAL A 1 92 ? -10.881 -2.870 4.354 1.00 80.69 92 VAL A C 1
ATOM 714 O O . VAL A 1 92 ? -10.220 -2.276 5.208 1.00 80.69 92 VAL A O 1
ATOM 717 N N . GLY A 1 93 ? -12.079 -2.439 3.951 1.00 81.06 93 GLY A N 1
ATOM 718 C CA . GLY A 1 93 ? -12.706 -1.197 4.422 1.00 81.06 93 GLY A CA 1
ATOM 719 C C 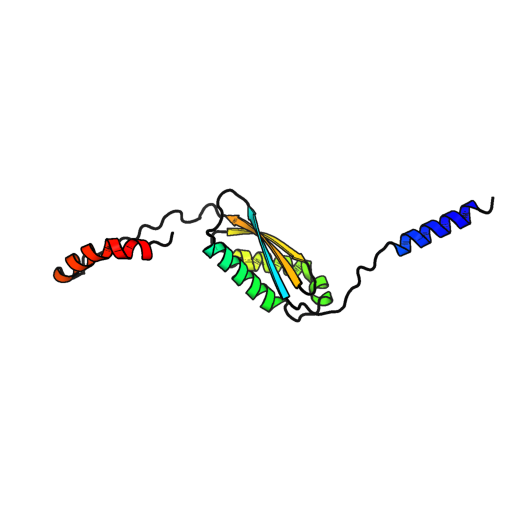. GLY A 1 93 ? -12.317 0.056 3.629 1.00 81.06 93 GLY A C 1
ATOM 720 O O . GLY A 1 93 ? -12.855 1.129 3.898 1.00 81.06 93 GLY A O 1
ATOM 721 N N . PHE A 1 94 ? -11.443 -0.064 2.625 1.00 87.12 94 PHE A N 1
ATOM 722 C CA . PHE A 1 94 ? -11.084 1.028 1.722 1.00 87.12 94 PHE A CA 1
ATOM 723 C C . PHE A 1 94 ? -11.172 0.588 0.261 1.00 87.12 94 PHE A C 1
ATOM 725 O O . PHE A 1 94 ? -10.825 -0.532 -0.096 1.00 87.12 94 PHE A O 1
ATOM 732 N N . TYR A 1 95 ? -11.594 1.500 -0.606 1.00 88.69 95 TYR A N 1
ATOM 733 C CA . TYR A 1 95 ? -11.496 1.336 -2.050 1.00 88.69 95 TYR A CA 1
ATOM 734 C C . TYR A 1 95 ? -10.239 2.024 -2.559 1.00 88.69 95 TYR A C 1
ATOM 736 O O . TYR A 1 95 ? -9.953 3.157 -2.171 1.00 88.69 95 TYR A O 1
ATOM 744 N N . VAL A 1 96 ? -9.502 1.351 -3.442 1.00 92.38 96 VAL A N 1
ATOM 745 C CA . VAL A 1 96 ? -8.343 1.933 -4.122 1.00 92.38 96 VAL A CA 1
ATOM 746 C C . VAL A 1 96 ? -8.798 2.573 -5.428 1.00 92.38 96 VAL A C 1
ATOM 748 O O . VAL A 1 96 ? -9.070 1.887 -6.416 1.00 92.38 96 VAL A O 1
ATOM 751 N N . SER A 1 97 ? -8.861 3.900 -5.434 1.00 91.62 97 SER A N 1
ATOM 752 C CA . SER A 1 97 ? -9.293 4.681 -6.593 1.00 91.62 97 SER A CA 1
ATOM 753 C C . SER A 1 97 ? -8.209 4.751 -7.662 1.00 91.62 97 SER A C 1
ATOM 755 O O . SER A 1 97 ? -8.499 4.635 -8.850 1.00 91.62 97 SER A O 1
ATOM 757 N N . GLU A 1 98 ? -6.955 4.934 -7.248 1.00 93.56 98 GLU A N 1
ATOM 758 C CA . GLU A 1 98 ? -5.840 5.099 -8.175 1.00 93.56 98 GLU A CA 1
ATOM 759 C C . GLU A 1 98 ? -4.518 4.632 -7.561 1.00 93.56 98 GLU A C 1
ATOM 761 O O . GLU A 1 98 ? -4.264 4.820 -6.368 1.00 93.56 98 GLU A O 1
ATOM 766 N N . VAL A 1 99 ? -3.664 4.061 -8.413 1.00 95.44 99 VAL A N 1
ATOM 767 C CA . VAL A 1 99 ? -2.251 3.806 -8.129 1.00 95.44 99 VAL A CA 1
ATOM 768 C C . VAL A 1 99 ? -1.413 4.434 -9.235 1.00 95.44 99 VAL A C 1
ATOM 770 O O . VAL A 1 99 ? -1.649 4.174 -10.415 1.00 95.44 99 VAL A O 1
ATOM 773 N N . LYS A 1 100 ? -0.417 5.235 -8.854 1.00 95.69 100 LYS A N 1
ATOM 774 C CA . LYS A 1 100 ? 0.592 5.792 -9.761 1.00 95.69 100 LYS A CA 1
ATOM 775 C C . LYS A 1 100 ? 1.988 5.500 -9.251 1.00 95.69 100 LYS A C 1
ATOM 777 O O . LYS A 1 100 ? 2.243 5.618 -8.056 1.00 95.69 100 LYS A O 1
ATOM 782 N N . ILE A 1 101 ? 2.899 5.160 -10.154 1.00 94.06 101 ILE A N 1
ATOM 783 C CA . ILE A 1 101 ? 4.294 4.879 -9.810 1.00 94.06 101 ILE A CA 1
ATOM 784 C C . ILE A 1 101 ? 5.183 5.947 -10.447 1.00 94.06 101 ILE A C 1
ATOM 786 O O . ILE A 1 101 ? 5.120 6.207 -11.646 1.00 94.06 101 ILE A O 1
ATOM 790 N N . LYS A 1 102 ? 6.023 6.594 -9.642 1.00 93.31 102 LYS A N 1
ATOM 791 C CA . LYS A 1 102 ? 7.049 7.531 -10.112 1.00 93.31 102 LYS A CA 1
ATOM 792 C C . LYS A 1 102 ? 8.401 6.856 -9.981 1.00 93.31 102 LYS A C 1
ATOM 794 O O . LYS A 1 102 ? 8.878 6.678 -8.862 1.00 93.31 102 LYS A O 1
ATOM 799 N N . ILE A 1 103 ? 8.961 6.448 -11.114 1.00 91.62 103 ILE A N 1
ATOM 800 C CA . ILE A 1 103 ? 10.190 5.662 -11.169 1.00 91.62 103 ILE A CA 1
ATOM 801 C C . ILE A 1 103 ? 11.382 6.611 -11.095 1.00 91.62 103 ILE A C 1
ATOM 803 O O . ILE A 1 103 ? 11.478 7.583 -11.839 1.00 91.62 103 ILE A O 1
ATOM 807 N N . ALA A 1 104 ? 12.232 6.339 -10.117 1.00 90.56 104 ALA A N 1
ATOM 808 C CA . ALA A 1 104 ? 13.465 7.039 -9.784 1.00 90.56 104 ALA A CA 1
ATOM 809 C C . ALA A 1 104 ? 14.260 6.130 -8.821 1.00 90.56 104 ALA A C 1
ATOM 811 O O . ALA A 1 104 ? 13.685 5.159 -8.308 1.00 90.56 104 ALA A O 1
ATOM 812 N N . PRO A 1 105 ? 15.535 6.434 -8.501 1.00 88.62 105 PRO A N 1
ATOM 813 C CA . PRO A 1 105 ? 16.289 5.662 -7.507 1.00 88.62 105 PRO A CA 1
ATOM 814 C C . PRO A 1 105 ? 15.527 5.513 -6.178 1.00 88.62 105 PRO A C 1
ATOM 816 O O . PRO A 1 105 ? 15.469 4.425 -5.607 1.00 88.62 105 PRO A O 1
ATOM 819 N N . GLU A 1 106 ? 14.839 6.577 -5.744 1.00 92.31 106 GLU A N 1
ATOM 820 C CA . GLU A 1 106 ? 13.749 6.501 -4.768 1.00 92.31 106 GLU A CA 1
ATOM 821 C C . GLU A 1 106 ? 12.396 6.514 -5.494 1.00 92.31 106 GLU A C 1
ATOM 823 O O . GLU A 1 106 ? 11.853 7.564 -5.841 1.00 92.31 106 GLU A O 1
ATOM 828 N N . THR A 1 107 ? 11.842 5.328 -5.734 1.00 92.75 107 THR A N 1
ATOM 829 C CA . THR A 1 107 ? 10.566 5.174 -6.432 1.00 92.75 107 THR A CA 1
ATOM 830 C C . THR A 1 107 ? 9.405 5.483 -5.492 1.00 92.75 107 THR A C 1
ATOM 832 O O . THR A 1 107 ? 9.318 4.951 -4.385 1.00 92.75 107 THR A O 1
ATOM 835 N N . THR A 1 108 ? 8.476 6.328 -5.939 1.00 95.38 108 THR A N 1
ATOM 836 C CA . THR A 1 108 ? 7.288 6.691 -5.154 1.00 95.38 108 THR A CA 1
ATOM 837 C C . THR A 1 108 ? 6.044 5.991 -5.688 1.00 95.38 108 THR A C 1
ATOM 839 O O . THR A 1 108 ? 5.695 6.152 -6.856 1.00 95.38 108 THR A O 1
ATOM 842 N N . ILE A 1 109 ? 5.340 5.262 -4.822 1.00 95.38 109 ILE A N 1
ATOM 843 C CA . ILE A 1 109 ? 4.003 4.723 -5.088 1.00 95.38 109 ILE A CA 1
ATOM 844 C C . ILE A 1 109 ? 2.981 5.711 -4.520 1.00 95.38 109 ILE A C 1
ATOM 846 O O . ILE A 1 109 ? 2.826 5.830 -3.304 1.00 95.38 109 ILE A O 1
ATOM 850 N N . CYS A 1 110 ? 2.287 6.428 -5.395 1.00 95.75 110 CYS A N 1
ATOM 851 C CA . CYS A 1 110 ? 1.173 7.292 -5.028 1.00 95.75 110 CYS A CA 1
ATOM 852 C C . CYS A 1 110 ? -0.112 6.461 -5.020 1.00 95.75 110 CYS A C 1
ATOM 854 O O . CYS A 1 110 ? -0.513 5.915 -6.049 1.00 95.75 110 CYS A O 1
ATOM 856 N N . LEU A 1 111 ? -0.744 6.364 -3.855 1.00 95.12 111 LEU A N 1
ATOM 857 C CA . LEU A 1 111 ? -1.958 5.593 -3.634 1.00 95.12 111 LEU A CA 1
ATOM 858 C C . LEU A 1 111 ? -3.096 6.535 -3.243 1.00 95.12 111 LEU A C 1
ATOM 860 O O . LEU A 1 111 ? -2.965 7.298 -2.286 1.00 95.12 111 LEU A O 1
ATOM 864 N N . THR A 1 112 ? -4.222 6.439 -3.942 1.00 95.00 112 THR A N 1
ATOM 865 C CA . THR A 1 112 ? -5.441 7.184 -3.618 1.00 95.00 112 THR A CA 1
ATOM 866 C C . THR A 1 112 ? -6.514 6.212 -3.155 1.00 95.00 112 THR A C 1
ATOM 868 O O . THR A 1 112 ? -6.895 5.316 -3.910 1.00 95.00 112 THR A O 1
ATOM 871 N N . ILE A 1 113 ? -7.005 6.388 -1.927 1.00 92.62 113 ILE A N 1
ATOM 872 C CA . ILE A 1 113 ? -8.050 5.541 -1.337 1.00 92.62 113 ILE A CA 1
ATOM 873 C C . ILE A 1 113 ? -9.269 6.346 -0.897 1.00 92.62 113 ILE A C 1
ATOM 875 O O . ILE A 1 113 ? -9.155 7.527 -0.578 1.00 92.62 113 ILE A O 1
ATOM 879 N N . SER A 1 114 ? -10.419 5.691 -0.796 1.00 90.00 114 SER A N 1
ATOM 880 C CA . SER A 1 114 ? -11.629 6.217 -0.154 1.00 90.00 114 SER A CA 1
ATOM 881 C C . SER A 1 114 ? -12.194 5.196 0.826 1.00 90.00 114 SER A C 1
ATOM 883 O O . SER A 1 114 ? -12.102 3.994 0.580 1.00 90.00 114 SER A O 1
ATOM 885 N N . ALA A 1 115 ? -12.781 5.650 1.934 1.00 85.12 115 ALA A N 1
ATOM 886 C CA . ALA A 1 115 ? -13.454 4.749 2.869 1.00 85.12 115 ALA A CA 1
ATOM 887 C C . ALA A 1 115 ? -14.612 4.020 2.169 1.00 85.12 115 ALA A C 1
ATOM 889 O O . ALA A 1 115 ? -15.362 4.629 1.404 1.00 85.12 115 ALA A O 1
ATOM 890 N N . SER A 1 116 ? -14.747 2.719 2.426 1.00 76.25 116 SER A N 1
ATOM 891 C CA . SER A 1 116 ? -15.954 1.991 2.054 1.00 76.25 116 SER A CA 1
ATOM 892 C C . SER A 1 116 ? -17.073 2.374 3.020 1.00 76.25 116 SER A C 1
ATOM 894 O O . SER A 1 116 ? -16.859 2.428 4.235 1.00 76.25 116 SER A O 1
ATOM 896 N N . GLU A 1 117 ? -18.268 2.657 2.496 1.00 64.25 117 GLU A N 1
ATOM 897 C CA . GLU A 1 117 ? -19.428 3.051 3.310 1.00 64.25 117 GLU A CA 1
ATOM 898 C C . GLU A 1 117 ? -19.808 1.979 4.356 1.00 64.25 117 GLU A C 1
ATOM 900 O O . GLU A 1 117 ? -20.412 2.299 5.381 1.00 64.25 117 GLU A O 1
ATOM 905 N N . GLU A 1 118 ? -19.352 0.735 4.168 1.00 59.22 118 GLU A N 1
ATOM 906 C CA . GLU A 1 118 ? -19.473 -0.395 5.101 1.00 59.22 118 GLU A CA 1
ATOM 907 C C . GLU A 1 118 ? -18.326 -0.483 6.127 1.00 59.22 118 GLU A C 1
ATOM 909 O O . GLU A 1 118 ? -17.902 -1.562 6.542 1.00 59.22 118 GLU A O 1
ATOM 914 N N . THR A 1 119 ? -17.793 0.649 6.584 1.00 57.56 119 THR A N 1
ATOM 915 C CA . THR A 1 119 ? -16.827 0.625 7.691 1.00 57.56 119 THR A CA 1
ATOM 916 C C . THR A 1 119 ? -17.564 0.406 9.018 1.00 57.56 119 THR A C 1
ATOM 918 O O . THR A 1 119 ? -18.434 1.197 9.389 1.00 57.56 119 THR A O 1
ATOM 921 N N . VAL A 1 120 ? -17.209 -0.653 9.758 1.00 57.84 120 VAL A N 1
ATOM 922 C CA . VAL A 1 120 ? -17.751 -0.950 11.098 1.00 57.84 120 VAL A CA 1
ATOM 923 C C . VAL A 1 120 ? -17.523 0.252 12.020 1.00 57.84 120 VAL A C 1
ATOM 925 O O . VAL A 1 120 ? -16.389 0.576 12.362 1.00 57.84 120 VAL A O 1
ATOM 928 N N . LYS A 1 121 ? -18.610 0.931 12.411 1.00 61.47 121 LYS A N 1
ATOM 929 C CA . LYS A 1 121 ? -18.558 2.167 13.217 1.00 61.47 121 LYS A CA 1
ATOM 930 C C . LYS A 1 121 ? -18.460 1.914 14.719 1.00 61.47 121 LYS A C 1
ATOM 932 O O . LYS A 1 121 ? -18.034 2.798 15.452 1.00 61.47 121 LYS A O 1
ATOM 937 N N . SER A 1 122 ? -18.900 0.746 15.182 1.00 61.00 122 SER A N 1
ATOM 938 C CA . SER A 1 122 ? -18.843 0.371 16.591 1.00 61.00 122 SER A CA 1
ATOM 939 C C . SER A 1 122 ? -18.828 -1.144 16.754 1.00 61.00 122 SER A C 1
ATOM 941 O O . SER A 1 122 ? -19.500 -1.878 16.028 1.00 61.00 122 SER A O 1
ATOM 943 N N . ILE A 1 123 ? -18.053 -1.611 17.732 1.00 63.19 123 ILE A N 1
ATOM 944 C CA . ILE A 1 123 ? -17.979 -3.019 18.120 1.00 63.19 123 ILE A CA 1
ATOM 945 C C . ILE A 1 123 ? -18.436 -3.105 19.573 1.00 63.19 123 ILE A C 1
ATOM 947 O O . ILE A 1 123 ? -17.762 -2.625 20.481 1.00 63.19 123 ILE A O 1
ATOM 951 N N . LYS A 1 124 ? -19.602 -3.713 19.808 1.00 65.81 124 LYS A N 1
ATOM 952 C CA . LYS A 1 124 ? -20.074 -3.997 21.167 1.00 65.81 124 LYS A CA 1
ATOM 953 C C . LYS A 1 124 ? -19.548 -5.363 21.597 1.00 65.81 124 LYS A C 1
ATOM 955 O O . LYS A 1 124 ? -20.062 -6.388 21.161 1.00 65.81 124 LYS A O 1
ATOM 960 N N . VAL A 1 125 ? -18.548 -5.375 22.472 1.00 68.44 125 VAL A N 1
ATOM 961 C CA . VAL A 1 125 ? -18.066 -6.608 23.109 1.00 68.44 125 VAL A CA 1
ATOM 962 C C . VAL A 1 125 ? -18.960 -6.916 24.311 1.00 68.44 125 VAL A C 1
ATOM 964 O O . VAL A 1 125 ? -19.026 -6.130 25.254 1.00 68.44 125 VAL A O 1
ATOM 967 N N . VAL A 1 126 ? -19.670 -8.045 24.273 1.00 72.69 126 VAL A N 1
ATOM 968 C CA . VAL A 1 126 ? -20.464 -8.554 25.401 1.00 72.69 126 VAL A CA 1
ATOM 969 C C . VAL A 1 126 ? -19.785 -9.811 25.918 1.00 72.69 126 VAL A C 1
ATOM 971 O O . VAL A 1 126 ? -19.619 -10.773 25.172 1.00 72.69 126 VAL A O 1
ATOM 974 N N . LEU A 1 127 ? -19.374 -9.793 27.183 1.00 72.50 127 LEU A N 1
ATOM 975 C CA . LEU A 1 127 ? -18.846 -10.977 27.846 1.00 72.50 127 LEU A CA 1
ATOM 976 C C . LEU A 1 127 ? -19.996 -11.723 28.504 1.00 72.50 127 LEU A C 1
ATOM 978 O O . LEU A 1 127 ? -20.676 -11.181 29.374 1.00 72.50 127 LEU A O 1
ATOM 982 N N . ASP A 1 128 ? -20.200 -12.961 28.076 1.00 77.06 128 ASP A N 1
ATOM 983 C CA . ASP A 1 128 ? -21.150 -13.860 28.709 1.00 77.06 128 ASP A CA 1
ATOM 984 C C . ASP A 1 128 ? -20.484 -14.545 29.910 1.00 77.06 128 ASP A C 1
ATOM 986 O O . ASP A 1 128 ? -19.591 -15.381 29.760 1.00 77.06 128 ASP A O 1
ATOM 990 N N . LEU A 1 129 ? -20.905 -14.156 31.115 1.00 80.44 129 LEU A N 1
ATOM 991 C CA . LEU A 1 129 ? -20.403 -14.707 32.376 1.00 80.44 129 LEU A CA 1
ATOM 992 C C . LEU A 1 129 ? -21.280 -15.847 32.916 1.00 80.44 129 LEU A C 1
ATOM 994 O O . LEU A 1 129 ? -21.033 -16.321 34.024 1.00 80.44 129 LEU A O 1
ATOM 998 N N . THR A 1 130 ? -22.267 -16.321 32.147 1.00 79.38 130 THR A N 1
ATOM 999 C CA . THR A 1 130 ? -23.238 -17.343 32.583 1.00 79.38 130 THR A CA 1
ATOM 1000 C C . THR A 1 130 ? -22.564 -18.630 33.071 1.00 79.38 130 THR A C 1
ATOM 1002 O O . THR A 1 130 ? -23.037 -19.259 34.014 1.00 79.38 130 THR A O 1
ATOM 1005 N N . TYR A 1 131 ? -21.423 -18.997 32.482 1.00 82.25 131 TYR A N 1
ATOM 1006 C CA . TYR A 1 131 ? -20.667 -20.207 32.837 1.00 82.25 131 TYR A CA 1
ATOM 1007 C C . TYR A 1 131 ? -19.485 -19.949 33.778 1.00 82.25 131 TYR A C 1
ATOM 1009 O O . TYR A 1 131 ? -18.711 -20.860 34.076 1.00 82.25 131 TYR A O 1
ATOM 1017 N N . VAL A 1 132 ? -19.317 -18.715 34.254 1.00 83.62 132 VAL A N 1
ATOM 1018 C CA . VAL A 1 132 ? -18.268 -18.385 35.217 1.00 83.62 132 VAL A CA 1
ATOM 1019 C C . VAL A 1 132 ? -18.758 -18.731 36.615 1.00 83.62 132 VAL A C 1
ATOM 1021 O O . VAL A 1 132 ? -19.837 -18.316 37.028 1.00 83.62 132 VAL A O 1
ATOM 1024 N N . HIS A 1 133 ? -17.947 -19.472 37.368 1.00 84.38 133 HIS A N 1
ATOM 1025 C CA . HIS A 1 133 ? -18.267 -19.814 38.749 1.00 84.38 133 HIS A CA 1
ATOM 1026 C C . HIS A 1 133 ? -18.455 -18.533 39.602 1.00 84.38 133 HIS A C 1
ATOM 1028 O O . HIS A 1 133 ? -17.627 -17.623 39.491 1.00 84.38 133 HIS A O 1
ATOM 1034 N N . PRO A 1 134 ? -19.477 -18.446 40.484 1.00 81.06 134 PRO A N 1
ATOM 1035 C CA . PRO A 1 134 ? -19.902 -17.195 41.137 1.00 81.06 134 PRO A CA 1
ATOM 1036 C C . PRO A 1 134 ? -18.789 -16.425 41.860 1.00 81.06 134 PRO A C 1
ATOM 1038 O O . PRO A 1 134 ? -18.765 -15.198 41.877 1.00 81.06 134 PRO A O 1
ATOM 1041 N N . GLN A 1 135 ? -17.815 -17.147 42.416 1.00 82.12 135 GLN A N 1
ATOM 1042 C CA . GLN A 1 135 ? -16.659 -16.565 43.104 1.00 82.12 135 GLN A CA 1
ATOM 1043 C C . GLN A 1 135 ? -15.766 -15.699 42.195 1.00 82.12 135 GLN A C 1
ATOM 1045 O O . GLN A 1 135 ? -15.114 -14.777 42.676 1.00 82.12 135 GLN A O 1
ATOM 1050 N N . TRP A 1 136 ? -15.736 -15.980 40.891 1.00 82.31 136 TRP A N 1
ATOM 1051 C CA . TRP A 1 136 ? -14.940 -15.236 39.912 1.00 82.31 136 TRP A CA 1
ATOM 1052 C C . TRP A 1 136 ? -15.748 -14.152 39.196 1.00 82.31 136 TRP A C 1
ATOM 1054 O O . TRP A 1 136 ? -15.151 -13.232 38.643 1.00 82.31 136 TRP A O 1
ATOM 1064 N N . GLN A 1 137 ? -17.084 -14.212 39.244 1.00 83.50 137 GLN A N 1
ATOM 1065 C CA . GLN A 1 137 ? -17.951 -13.189 38.648 1.00 83.50 137 GLN A CA 1
ATOM 1066 C C . GLN A 1 137 ? -17.713 -11.822 39.299 1.00 83.50 137 GLN A C 1
ATOM 1068 O O . GLN A 1 137 ? -17.451 -10.851 38.599 1.00 83.50 137 GLN A O 1
ATOM 1073 N N . SER A 1 138 ? -17.661 -11.769 40.632 1.00 81.44 138 SER A N 1
ATOM 1074 C CA . SER A 1 138 ? -17.400 -10.531 41.383 1.00 81.44 138 SER A CA 1
ATOM 1075 C C . SER A 1 138 ? -16.007 -9.939 41.123 1.00 81.44 138 SER A C 1
ATOM 1077 O O . SER A 1 138 ? -15.829 -8.720 41.117 1.00 81.44 138 SER A O 1
ATOM 1079 N N . LEU A 1 139 ? -15.006 -10.790 40.874 1.00 82.94 139 LEU A N 1
ATOM 1080 C CA . LEU A 1 139 ? -13.665 -10.356 40.476 1.00 82.94 139 LEU A CA 1
ATOM 1081 C C . LEU A 1 139 ? -13.660 -9.782 39.056 1.00 82.94 139 LEU A C 1
ATOM 1083 O O . LEU A 1 139 ? -13.049 -8.738 38.824 1.00 82.94 139 LEU A O 1
ATOM 1087 N N . LEU A 1 140 ? -14.353 -10.434 38.122 1.00 82.25 140 LEU A N 1
ATOM 1088 C CA . LEU A 1 140 ? -14.452 -9.976 36.740 1.00 82.25 140 LEU A CA 1
ATOM 1089 C C . LEU A 1 140 ? -15.255 -8.684 36.633 1.00 82.25 140 LEU A C 1
ATOM 1091 O O . LEU A 1 140 ? -14.794 -7.775 35.961 1.00 82.25 140 LEU A O 1
ATOM 1095 N N . GLU A 1 141 ? -16.379 -8.542 37.332 1.00 82.44 141 GLU A N 1
ATOM 1096 C CA . GLU A 1 141 ? -17.164 -7.299 37.371 1.00 82.44 141 GLU A CA 1
ATOM 1097 C C . GLU A 1 141 ? -16.351 -6.109 37.895 1.00 82.44 141 GLU A C 1
ATOM 1099 O O . GLU A 1 141 ? -16.515 -4.985 37.420 1.00 82.44 141 GLU A O 1
ATOM 1104 N N . ARG A 1 142 ? -15.430 -6.351 38.835 1.00 83.81 142 ARG A N 1
ATOM 1105 C CA . ARG A 1 142 ? -14.549 -5.315 39.385 1.00 83.81 142 ARG A CA 1
ATOM 1106 C C . ARG A 1 142 ? -13.409 -4.935 38.443 1.00 83.81 142 ARG A C 1
ATOM 1108 O O . ARG A 1 142 ? -13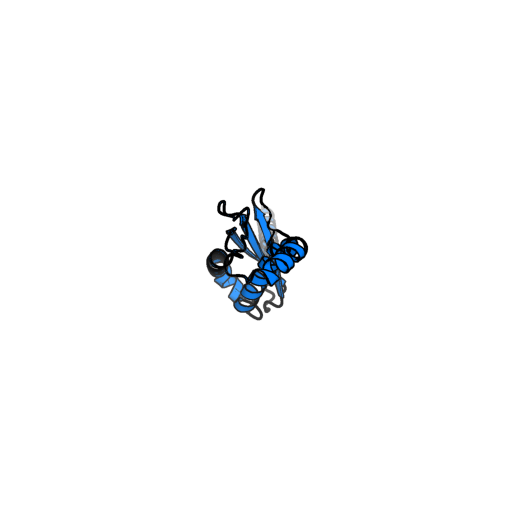.064 -3.759 38.348 1.00 83.81 142 ARG A O 1
ATOM 1115 N N . GLU A 1 143 ? -12.798 -5.908 37.771 1.00 83.38 143 GLU A N 1
ATOM 1116 C CA . GLU A 1 143 ? -11.661 -5.654 36.875 1.00 83.38 143 GLU A CA 1
ATOM 1117 C C . GLU A 1 143 ? -12.103 -5.255 35.460 1.00 83.38 143 GLU A C 1
ATOM 1119 O O . GLU A 1 143 ? -11.371 -4.546 34.770 1.00 83.38 143 GLU A O 1
ATOM 1124 N N . LEU A 1 144 ? -13.307 -5.643 35.029 1.00 79.56 144 LEU A N 1
ATOM 1125 C CA . LEU A 1 144 ? -13.831 -5.385 33.687 1.00 79.56 144 LEU A CA 1
ATOM 1126 C C . LEU A 1 144 ? -13.819 -3.912 33.284 1.00 79.56 144 LEU A C 1
ATOM 1128 O O . LEU A 1 144 ? -13.309 -3.621 32.205 1.00 79.56 144 LEU A O 1
ATOM 1132 N N . PRO A 1 145 ? -14.271 -2.961 34.120 1.00 79.00 145 PRO A N 1
ATOM 1133 C CA . PRO A 1 145 ? -14.196 -1.535 33.805 1.00 79.00 145 PRO A CA 1
ATOM 1134 C C . PRO A 1 145 ? -12.762 -1.044 33.568 1.00 79.00 145 PRO A C 1
ATOM 1136 O O . PRO A 1 145 ? -12.537 -0.115 32.796 1.00 79.00 145 PRO A O 1
ATOM 1139 N N . ARG A 1 146 ? -11.776 -1.682 34.211 1.00 80.00 146 ARG A N 1
ATOM 1140 C CA . ARG A 1 146 ? -10.355 -1.331 34.108 1.00 80.00 146 ARG A CA 1
ATOM 1141 C C . ARG A 1 146 ? -9.712 -1.862 32.825 1.00 80.00 146 ARG A C 1
ATOM 1143 O O . ARG A 1 146 ? -8.799 -1.228 32.296 1.00 80.00 146 ARG A O 1
ATOM 1150 N N . ILE A 1 147 ? -10.168 -3.013 32.328 1.00 75.06 147 ILE A N 1
ATOM 1151 C CA . ILE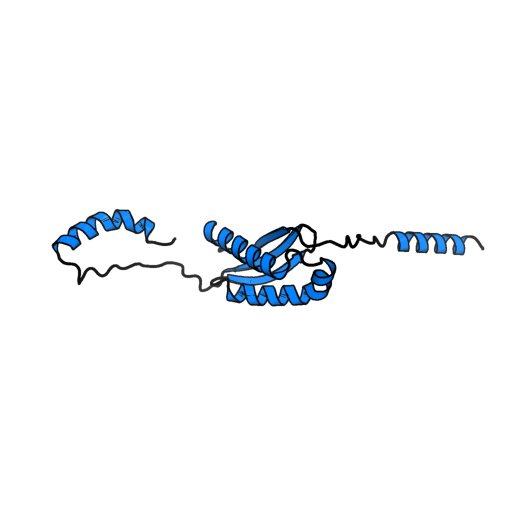 A 1 147 ? -9.650 -3.649 31.103 1.00 75.06 147 ILE A CA 1
ATOM 1152 C C . ILE A 1 147 ? -10.486 -3.342 29.856 1.00 75.06 147 ILE A C 1
ATOM 1154 O O . ILE A 1 147 ? -9.929 -3.340 28.765 1.00 75.06 147 ILE A O 1
ATOM 1158 N N . ALA A 1 148 ? -11.773 -3.011 29.990 1.00 67.94 148 ALA A N 1
ATOM 1159 C CA . ALA A 1 148 ? -12.672 -2.636 28.896 1.00 67.94 148 ALA A CA 1
ATOM 1160 C C . ALA A 1 148 ? -12.077 -1.605 27.913 1.00 67.94 148 ALA A C 1
ATOM 1162 O O . ALA A 1 148 ? -12.115 -1.867 26.709 1.00 67.94 148 ALA A O 1
ATOM 1163 N N . PRO A 1 149 ? -11.438 -0.500 28.359 1.00 68.31 149 PRO A N 1
ATOM 1164 C CA . PRO A 1 149 ? -10.818 0.453 27.434 1.00 68.31 149 PRO A CA 1
ATOM 1165 C C . PRO A 1 149 ? -9.605 -0.104 26.668 1.00 68.31 149 PRO A C 1
ATOM 1167 O O . PRO A 1 149 ? -9.182 0.503 25.692 1.00 68.31 149 PRO A O 1
ATOM 1170 N N . LYS A 1 150 ? -9.031 -1.245 27.079 1.00 66.88 150 LYS A N 1
ATOM 1171 C CA . LYS A 1 150 ? -7.956 -1.944 26.347 1.00 66.88 150 LYS A CA 1
ATOM 1172 C C . LYS A 1 150 ? -8.474 -3.001 25.369 1.00 66.88 150 LYS A C 1
ATOM 1174 O O . LYS A 1 150 ? -7.707 -3.464 24.532 1.00 66.88 150 LYS A O 1
ATOM 1179 N N . ILE A 1 151 ? -9.731 -3.417 25.515 1.00 64.19 151 ILE A N 1
ATOM 1180 C CA . ILE A 1 151 ? -10.346 -4.506 24.741 1.00 64.19 151 ILE A CA 1
ATOM 1181 C C . ILE A 1 151 ? -11.249 -3.946 23.637 1.00 64.19 151 ILE A C 1
ATOM 1183 O O . ILE A 1 151 ? -11.414 -4.596 22.610 1.00 64.19 151 ILE A O 1
ATOM 1187 N N . SER A 1 152 ? -11.799 -2.740 23.810 1.00 51.44 152 SER A N 1
ATOM 1188 C CA . SER A 1 152 ? -12.504 -2.030 22.740 1.00 51.44 152 SER A CA 1
ATOM 1189 C C . SER A 1 152 ? -11.483 -1.518 21.719 1.00 51.44 152 SER A C 1
ATOM 1191 O O . SER A 1 152 ? -10.679 -0.646 22.064 1.00 51.44 152 SER A O 1
ATOM 1193 N N . PRO A 1 153 ? -11.456 -2.036 20.479 1.00 52.41 153 PRO A N 1
ATOM 1194 C CA . PRO A 1 153 ? -10.609 -1.475 19.454 1.00 52.41 153 PRO A CA 1
ATOM 1195 C C . PRO A 1 153 ? -11.375 -0.302 18.847 1.00 52.41 153 PRO A C 1
ATOM 1197 O O . PRO A 1 153 ? -12.222 -0.519 17.987 1.00 52.41 153 PRO A O 1
ATOM 1200 N N . ILE A 1 154 ? -11.007 0.909 19.279 1.00 44.66 154 ILE A N 1
ATOM 1201 C CA . ILE A 1 154 ? -11.449 2.201 18.718 1.00 44.66 154 ILE A CA 1
ATOM 1202 C C . ILE A 1 154 ? -12.866 2.609 19.148 1.00 44.66 154 ILE A C 1
ATOM 1204 O O . ILE A 1 154 ? -13.805 1.786 19.087 1.00 44.66 154 ILE A O 1
#

Secondary structure (DSSP, 8-state):
--SHHHHHHHHHHHHHTTS--------B--EEEEEEEEESS-PPPHHHHHHHHHHHHHHHHHHHTTSBHHHHHHHHHHHHHHHHHHHHHH-TTEEEEEEEEE-SSEEEEEEEEEE-TT-----------TTS-HHHHHHHHHHHHHHHHHHS-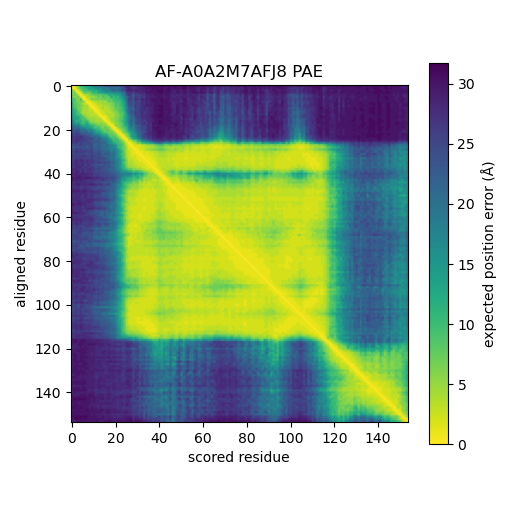-

Nearest PDB structures (foldseek):
  9cx4-assembly2_B  TM=3.345E-01  e=2.655E-01  Acinetobacter baumannii
  5c0w-assembly1_F  TM=4.345E-01  e=8.586E-01  Saccharomyces cerevisiae S288C

Sequence (154 aa):
MRGLKTSFILIIILFILSLSAEGAAGGKVEKIKVDLTVLGTQLPSPVVKERIIESIKKVGERAILERDMEEVEMVKVSLEKVFQKVFTEVLVGFYVSEVKIKIAPETTICLTISASEETVKSIKVVLDLTYVHPQWQSLLERELPRIAPKISPI

Solvent-accessible surface area (backbone atoms only — not comparable to full-atom values): 9234 Å² total; per-residue (Å²): 141,76,67,68,66,58,55,53,53,53,53,54,55,56,56,61,68,65,61,69,73,72,71,81,71,84,45,45,22,76,43,75,46,64,48,82,45,78,46,81,88,68,73,73,55,72,70,55,48,49,52,50,43,53,52,54,37,54,53,47,44,75,73,46,53,72,33,48,46,65,63,49,61,75,43,37,75,60,48,31,52,52,46,37,54,54,49,40,72,70,36,80,54,38,42,58,78,46,49,47,78,46,88,44,52,66,21,36,40,38,37,33,32,32,62,37,92,81,51,87,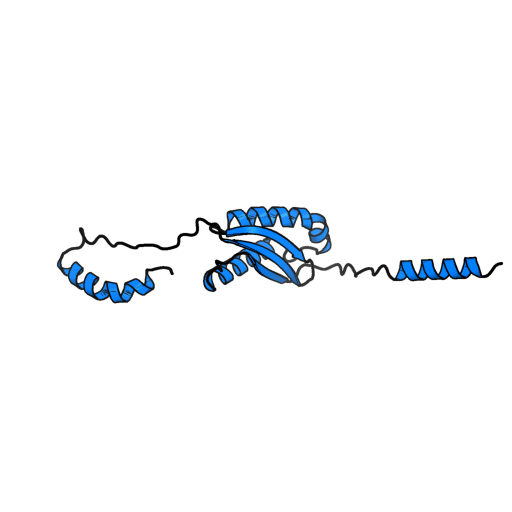86,74,77,88,87,78,84,83,59,87,86,49,59,72,84,51,45,64,53,46,69,65,46,42,77,76,46,44,77,77,68,52,83,121

Radius of gyration: 27.56 Å; Cα contacts (8 Å, |Δi|>4): 156; chains: 1; bounding box: 44×57×94 Å

Foldseek 3Di:
DPPVVVVVVVVVVVVVVPPDPPDPPFFAQAAEFEAEAEDDDDDDDPVLVVVLRVVLRVVCCVPGGRHTLVVCVVCQVVVFVVSQVVSCVVDPQKHWPGWHWDGDSHIYIYTYIYGDPPDDPFDDDDDDCVPPDPVCVVVCVVCVVVCVVVPTDD

Mean predicted aligned error: 14.89 Å

pLDDT: mean 79.44, std 15.53, range [42.81, 95.75]